Protein AF-A0A372E4G6-F1 (afdb_monomer)

Foldseek 3Di:
DDDDDDDDDDDDDDDDDDDDDDDDDDDDDDDDPPDDPPDPPPPPPPPVDPDDDFDQQQKAKLNHRQKHWPVVVCVRQNAAPDKAFQDADDVDPCNPPGWIWRHRDPWTWTDDHTMIGGDGDDQCVVSIWMGGNNDIDHNPDDVVNVCVRNVVVCVPPDDPVPDPPDDDDDD

Radius of gyration: 29.28 Å; Cα contacts (8 Å, |Δi|>4): 178; chains: 1; bounding box: 79×52×76 Å

Secondary structure (DSSP, 8-state):
------------------------------------------------PPP----GGGEEETTEESEEEHHHHHHHH-S-SEEETT---TT-TTTTT--EEEEETTEEEEEETTEEEEEE--GGGSS--EEETTEEESTT--HHHHHHHSHHHHTT---GGG---------

pLDDT: mean 74.48, std 23.01, range [33.34, 98.12]

Sequence (171 aa):
MKKTAGAPLLALALLAGACSQSEPAQTAAAANTATVPAMPTVAVAETSAAPETIDHRQIRINGLPFETTTAELVKALGQPDTIDKNAVECGGHFEDSKGDHYKYGTSLFEVNGKQAVMGVVNFSSGKLRVTIGEQVLDQNTTFEEIRQRYPQAASGVTDRRNQTMGKTSQV

Structure (mmCIF, N/CA/C/O backbone):
data_AF-A0A372E4G6-F1
#
_entry.id   AF-A0A372E4G6-F1
#
loop_
_atom_site.group_PDB
_atom_site.id
_atom_site.type_symbol
_atom_site.label_atom_id
_atom_site.label_alt_id
_atom_site.label_comp_id
_atom_site.label_asym_id
_atom_site.label_entity_id
_atom_site.label_seq_id
_atom_site.pdbx_PDB_ins_code
_atom_site.Cartn_x
_atom_site.Cartn_y
_atom_site.Cartn_z
_atom_site.occupancy
_atom_site.B_iso_or_equiv
_atom_site.auth_seq_id
_atom_site.auth_comp_id
_atom_site.auth_asym_id
_atom_site.auth_atom_id
_atom_site.pdbx_PDB_model_num
ATOM 1 N N . MET A 1 1 ? 8.432 -33.998 49.075 1.00 39.00 1 MET A N 1
ATOM 2 C CA . MET A 1 1 ? 9.243 -35.180 48.692 1.00 39.00 1 MET A CA 1
ATOM 3 C C . MET A 1 1 ? 9.813 -34.901 47.301 1.00 39.00 1 MET A C 1
ATOM 5 O O . MET A 1 1 ? 9.020 -34.603 46.429 1.00 39.00 1 MET A O 1
ATOM 9 N N . LYS A 1 2 ? 11.121 -34.589 47.201 1.00 39.22 2 LYS A N 1
ATOM 10 C CA . LYS A 1 2 ? 12.185 -35.371 46.504 1.00 39.22 2 LYS A CA 1
ATOM 11 C C . LYS A 1 2 ? 11.885 -35.574 44.995 1.00 39.22 2 LYS A C 1
ATOM 13 O O . LYS A 1 2 ? 10.860 -36.156 44.700 1.00 39.22 2 LYS A O 1
ATOM 18 N N . LYS A 1 3 ? 12.731 -35.226 44.011 1.00 41.22 3 LYS A N 1
ATOM 19 C CA . LYS A 1 3 ? 14.197 -35.028 43.980 1.00 41.22 3 LYS A CA 1
ATOM 20 C C . LYS A 1 3 ? 14.635 -34.561 42.557 1.00 41.22 3 LYS A C 1
ATOM 22 O O . LYS A 1 3 ? 14.062 -35.067 41.605 1.00 41.22 3 LYS A O 1
ATOM 27 N N . THR A 1 4 ? 15.621 -33.643 42.476 1.00 46.38 4 THR A N 1
ATOM 28 C CA . THR A 1 4 ? 16.884 -33.629 41.656 1.00 46.38 4 THR A CA 1
ATOM 29 C C . THR A 1 4 ? 16.921 -34.257 40.248 1.00 46.38 4 THR A C 1
ATOM 31 O O . THR A 1 4 ? 16.337 -35.308 40.059 1.00 46.38 4 THR A O 1
ATOM 34 N N . ALA A 1 5 ? 17.750 -33.876 39.268 1.00 48.91 5 ALA A N 1
ATOM 35 C CA . ALA A 1 5 ? 18.799 -32.872 39.017 1.00 48.91 5 ALA A CA 1
ATOM 36 C C . ALA A 1 5 ? 19.415 -33.227 37.633 1.00 48.91 5 ALA A C 1
ATOM 38 O O . ALA A 1 5 ? 19.208 -34.344 37.161 1.00 48.91 5 ALA A O 1
ATOM 39 N N . GLY A 1 6 ? 20.262 -32.359 37.061 1.00 33.41 6 GLY A N 1
ATOM 40 C CA . GLY A 1 6 ? 21.426 -32.828 36.287 1.00 33.41 6 GLY A CA 1
ATOM 41 C C . GLY A 1 6 ? 21.695 -32.151 34.940 1.00 33.41 6 GLY A C 1
ATOM 42 O O . GLY A 1 6 ? 21.172 -32.578 33.919 1.00 33.41 6 GLY A O 1
ATOM 43 N N . ALA A 1 7 ? 22.593 -31.160 34.944 1.00 47.75 7 ALA A N 1
ATOM 44 C CA . ALA A 1 7 ? 23.484 -30.854 33.815 1.00 47.75 7 ALA A CA 1
ATOM 45 C C . ALA A 1 7 ? 24.655 -31.867 33.789 1.00 47.75 7 ALA A C 1
ATOM 47 O O . ALA A 1 7 ? 24.885 -32.532 34.805 1.00 47.75 7 ALA A O 1
ATOM 48 N N . PRO A 1 8 ? 25.395 -32.007 32.671 1.00 53.81 8 PRO A N 1
ATOM 49 C CA . PRO A 1 8 ? 26.720 -31.351 32.567 1.00 53.81 8 PRO A CA 1
ATOM 50 C C . PRO A 1 8 ? 27.033 -30.862 31.122 1.00 53.81 8 PRO A C 1
ATOM 52 O O . PRO A 1 8 ? 26.471 -31.374 30.164 1.00 53.81 8 PRO A O 1
ATOM 55 N N . LEU A 1 9 ? 27.746 -29.756 30.856 1.00 48.94 9 LEU A N 1
ATOM 56 C CA . LEU A 1 9 ? 29.190 -29.475 30.996 1.00 48.94 9 LEU A CA 1
ATOM 57 C C . LEU A 1 9 ? 30.095 -30.491 30.270 1.00 48.94 9 LEU A C 1
ATOM 59 O O . LEU A 1 9 ? 30.348 -31.560 30.809 1.00 48.94 9 LEU A O 1
ATOM 63 N N . LEU A 1 10 ? 30.657 -30.127 29.107 1.00 40.81 10 LEU A N 1
ATOM 64 C CA . LEU A 1 10 ? 31.982 -30.604 28.695 1.00 40.81 10 LEU A CA 1
ATOM 65 C C . LEU A 1 10 ? 32.682 -29.600 27.767 1.00 40.81 10 LEU A C 1
ATOM 67 O O . LEU A 1 10 ? 32.066 -28.960 26.919 1.00 40.81 10 LEU A O 1
ATOM 71 N N . ALA A 1 11 ? 33.978 -29.457 28.009 1.00 40.91 11 ALA A N 1
ATOM 72 C CA . ALA A 1 11 ? 34.880 -28.436 27.508 1.00 40.91 11 ALA A CA 1
ATOM 73 C C . ALA A 1 11 ? 35.869 -28.996 26.465 1.00 40.91 11 ALA A C 1
ATOM 75 O O . ALA A 1 11 ? 35.983 -30.208 26.314 1.00 40.91 11 ALA A O 1
ATOM 76 N N . LEU A 1 12 ? 36.673 -28.076 25.908 1.00 37.09 12 LEU A N 1
ATOM 77 C CA . LEU A 1 12 ? 38.052 -28.255 25.414 1.00 37.09 12 LEU A CA 1
ATOM 78 C C . LEU A 1 12 ? 38.282 -29.029 24.097 1.00 37.09 12 LEU A C 1
ATOM 80 O O . LEU A 1 12 ? 38.079 -30.233 24.029 1.00 37.09 12 LEU A O 1
ATOM 84 N N . ALA A 1 13 ? 38.905 -28.370 23.109 1.00 47.38 13 ALA A N 1
ATOM 85 C CA . ALA A 1 13 ? 40.351 -28.504 22.856 1.00 47.38 13 ALA A CA 1
ATOM 86 C C . ALA A 1 13 ? 40.801 -27.710 21.609 1.00 47.38 13 ALA A C 1
ATOM 88 O O . ALA A 1 13 ? 40.225 -27.830 20.531 1.00 47.38 13 ALA A O 1
ATOM 89 N N . LEU A 1 14 ? 41.875 -26.929 21.777 1.00 46.62 14 LEU A N 1
ATOM 90 C CA . LEU A 1 14 ? 42.733 -26.425 20.704 1.00 46.62 14 LEU A CA 1
ATOM 91 C C . LEU A 1 14 ? 43.469 -27.592 20.031 1.00 46.62 14 LEU A C 1
ATOM 93 O O . LEU A 1 14 ? 44.009 -28.434 20.744 1.00 46.62 14 LEU A O 1
ATOM 97 N N . LEU A 1 15 ? 43.652 -27.535 18.709 1.00 44.47 15 LEU A N 1
ATOM 98 C CA . LEU A 1 15 ? 44.857 -28.060 18.058 1.00 44.47 15 LEU A CA 1
ATOM 99 C C . LEU A 1 15 ? 45.258 -27.163 16.882 1.00 44.47 15 LEU A C 1
ATOM 101 O O . LEU A 1 15 ? 44.623 -27.146 15.831 1.00 44.47 15 LEU A O 1
ATOM 105 N N . ALA A 1 16 ? 46.348 -26.426 17.092 1.00 43.91 16 ALA A N 1
ATOM 106 C CA . ALA A 1 16 ? 47.160 -25.858 16.032 1.00 43.91 16 ALA A CA 1
ATOM 107 C C . ALA A 1 16 ? 47.915 -27.004 15.342 1.00 43.91 16 ALA A C 1
ATOM 109 O O . ALA A 1 16 ? 48.692 -27.711 15.980 1.00 43.91 16 ALA A O 1
ATOM 110 N N . GLY A 1 17 ? 47.669 -27.187 14.047 1.00 39.41 17 GLY A N 1
ATOM 111 C CA . GLY A 1 17 ? 48.411 -28.100 13.185 1.00 39.41 17 GLY A CA 1
ATOM 112 C C . GLY A 1 17 ? 49.136 -27.303 12.113 1.00 39.41 17 GLY A C 1
ATOM 113 O O . GLY A 1 17 ? 48.552 -26.974 11.086 1.00 39.41 17 GLY A O 1
ATOM 114 N N . ALA A 1 18 ? 50.399 -26.974 12.374 1.00 37.38 18 ALA A N 1
ATOM 115 C CA . ALA A 1 18 ? 51.334 -26.526 11.356 1.00 37.38 18 ALA A CA 1
ATOM 116 C C . ALA A 1 18 ? 51.801 -27.747 10.551 1.00 37.38 18 ALA A C 1
ATOM 118 O O . ALA A 1 18 ? 52.390 -28.669 11.112 1.00 37.38 18 ALA A O 1
ATOM 119 N N . CYS A 1 19 ? 51.577 -27.731 9.239 1.00 36.72 19 CYS A N 1
ATOM 120 C CA . CYS A 1 19 ? 52.274 -28.603 8.304 1.00 36.72 19 CYS A CA 1
ATOM 121 C C . CYS A 1 19 ? 52.913 -27.738 7.221 1.00 36.72 19 CYS A C 1
ATOM 123 O O . CYS A 1 19 ? 52.242 -27.191 6.349 1.00 36.72 19 CYS A O 1
ATOM 125 N N . SER A 1 20 ? 54.232 -27.616 7.326 1.00 42.09 20 SER A N 1
ATOM 126 C CA . SER A 1 20 ? 55.125 -27.166 6.269 1.00 42.09 20 SER A CA 1
ATOM 127 C C . SER A 1 20 ? 55.121 -28.185 5.133 1.00 42.09 20 SER A C 1
ATOM 129 O O . SER A 1 20 ? 55.311 -29.372 5.397 1.00 42.09 20 SER A O 1
ATOM 131 N N . GLN A 1 21 ? 55.006 -27.742 3.880 1.00 42.09 21 GLN A N 1
ATOM 132 C CA . GLN A 1 21 ? 55.529 -28.522 2.759 1.00 42.09 21 GLN A CA 1
ATOM 133 C C . GLN A 1 21 ? 55.842 -27.648 1.534 1.00 42.09 21 GLN A C 1
ATOM 135 O O . GLN A 1 21 ? 54.960 -27.216 0.804 1.00 42.09 21 GLN A O 1
ATOM 140 N N . SER A 1 22 ? 57.149 -27.425 1.381 1.00 38.66 22 SER A N 1
ATOM 141 C CA . SER A 1 22 ? 57.934 -27.541 0.147 1.00 38.66 22 SER A CA 1
ATOM 142 C C . SER A 1 22 ? 57.591 -26.655 -1.055 1.00 38.66 22 SER A C 1
ATOM 144 O O . SER A 1 22 ? 56.727 -26.965 -1.871 1.00 38.66 22 SER A O 1
ATOM 146 N N . GLU A 1 23 ? 58.423 -25.625 -1.227 1.00 49.50 23 GLU A N 1
ATOM 147 C CA . GLU A 1 23 ? 58.748 -25.011 -2.519 1.00 49.50 23 GLU A CA 1
ATOM 148 C C . GLU A 1 23 ? 59.292 -26.046 -3.522 1.00 49.50 23 GLU A C 1
ATOM 150 O O . GLU A 1 23 ? 59.987 -26.995 -3.139 1.00 49.50 23 GLU A O 1
ATOM 155 N N . PRO A 1 24 ? 59.139 -25.764 -4.823 1.00 42.91 24 PRO A N 1
ATOM 156 C CA . PRO A 1 24 ? 60.242 -25.906 -5.750 1.00 42.91 24 PRO A CA 1
ATOM 157 C C . PRO A 1 24 ? 60.650 -24.552 -6.336 1.00 42.91 24 PRO A C 1
ATOM 159 O O . PRO A 1 24 ? 59.841 -23.659 -6.587 1.00 42.91 24 PRO A O 1
ATOM 162 N N . ALA A 1 25 ? 61.958 -24.443 -6.524 1.00 36.12 25 ALA A N 1
ATOM 163 C CA . ALA A 1 25 ? 62.694 -23.275 -6.966 1.00 36.12 25 ALA A CA 1
ATOM 164 C C . ALA A 1 25 ? 62.604 -23.001 -8.482 1.00 36.12 25 ALA A C 1
ATOM 166 O O . ALA A 1 25 ? 62.262 -23.885 -9.265 1.00 36.12 25 ALA A O 1
ATOM 167 N N . GLN A 1 26 ? 63.113 -21.808 -8.837 1.00 39.25 26 GLN A N 1
ATOM 168 C CA . GLN A 1 26 ? 63.548 -21.318 -10.161 1.00 39.25 26 GLN A CA 1
ATOM 169 C C . GLN A 1 26 ? 62.408 -20.783 -11.056 1.00 39.25 26 GLN A C 1
ATOM 171 O O . GLN A 1 26 ? 61.373 -21.409 -11.207 1.00 39.25 26 GLN A O 1
ATOM 176 N N . THR A 1 27 ? 62.475 -19.593 -11.662 1.00 35.75 27 THR A N 1
ATOM 177 C CA . THR A 1 27 ? 63.615 -18.876 -12.254 1.00 35.75 27 THR A CA 1
ATOM 178 C C . THR A 1 27 ? 63.300 -17.378 -12.314 1.00 35.75 27 THR A C 1
ATOM 180 O O . THR A 1 27 ? 62.219 -16.993 -12.754 1.00 35.75 27 THR A O 1
ATOM 183 N N . ALA A 1 28 ? 64.254 -16.521 -11.942 1.00 43.69 28 ALA A N 1
ATOM 184 C CA . ALA A 1 28 ? 64.224 -15.112 -12.322 1.00 43.69 28 ALA A CA 1
ATOM 185 C C . ALA A 1 28 ? 64.590 -14.996 -13.810 1.00 43.69 28 ALA A C 1
ATOM 187 O O . ALA A 1 28 ? 65.712 -15.317 -14.200 1.00 43.69 28 ALA A O 1
ATOM 188 N N . ALA A 1 29 ? 63.645 -14.545 -14.632 1.00 37.09 29 ALA A N 1
ATOM 189 C CA . ALA A 1 29 ? 63.892 -14.127 -16.005 1.00 37.09 29 ALA A CA 1
ATOM 190 C C . ALA A 1 29 ? 63.281 -12.738 -16.225 1.00 37.09 29 ALA A C 1
ATOM 192 O O . ALA A 1 29 ? 62.231 -12.402 -15.683 1.00 37.09 29 ALA A O 1
ATOM 193 N N . ALA A 1 30 ? 64.031 -11.931 -16.965 1.00 38.59 30 ALA A N 1
ATOM 194 C CA . ALA A 1 30 ? 63.934 -10.489 -17.085 1.00 38.59 30 ALA A CA 1
ATOM 195 C C . ALA A 1 30 ? 62.595 -9.956 -17.627 1.00 38.59 30 ALA A C 1
ATOM 197 O O . ALA A 1 30 ? 61.838 -10.642 -18.310 1.00 38.59 30 ALA A O 1
ATOM 198 N N . ALA A 1 31 ? 62.367 -8.680 -17.318 1.00 44.66 31 ALA A N 1
ATOM 199 C CA . ALA A 1 31 ? 61.239 -7.858 -17.718 1.00 44.66 31 ALA A CA 1
ATOM 200 C C . ALA A 1 31 ? 60.929 -7.910 -19.223 1.00 44.66 31 ALA A C 1
ATOM 202 O O . ALA A 1 31 ? 61.801 -7.662 -20.050 1.00 44.66 31 ALA A O 1
ATOM 203 N N . ASN A 1 32 ? 59.647 -8.095 -19.544 1.00 41.75 32 ASN A N 1
ATOM 204 C CA . ASN A 1 32 ? 59.053 -7.650 -20.798 1.00 41.75 32 ASN A CA 1
ATOM 205 C C . ASN A 1 32 ? 57.838 -6.784 -20.460 1.00 41.75 32 ASN A C 1
ATOM 207 O O . ASN A 1 32 ? 56.778 -7.279 -20.077 1.00 41.75 32 ASN A O 1
ATOM 211 N N . THR A 1 33 ? 58.009 -5.471 -20.587 1.00 46.78 33 THR A N 1
ATOM 212 C CA . THR A 1 33 ? 56.929 -4.488 -20.544 1.00 46.78 33 THR A CA 1
ATOM 213 C C . THR A 1 33 ? 56.083 -4.667 -21.804 1.00 46.78 33 THR A C 1
ATOM 215 O O . THR A 1 33 ? 56.368 -4.084 -22.846 1.00 46.78 33 THR A O 1
ATOM 218 N N . ALA A 1 34 ? 55.066 -5.524 -21.738 1.00 40.62 34 ALA A N 1
ATOM 219 C CA . ALA A 1 34 ? 54.068 -5.621 -22.791 1.00 40.62 34 ALA A CA 1
ATOM 220 C C . ALA A 1 34 ? 53.119 -4.421 -22.672 1.00 40.62 34 ALA A C 1
ATOM 222 O O . ALA A 1 34 ? 52.332 -4.322 -21.731 1.00 40.62 34 ALA A O 1
ATOM 223 N N . THR A 1 35 ? 53.214 -3.487 -23.618 1.00 49.47 35 THR A N 1
ATOM 224 C CA . THR A 1 35 ? 52.221 -2.430 -23.815 1.00 49.47 35 THR A CA 1
ATOM 225 C C . THR A 1 35 ? 50.879 -3.087 -24.122 1.00 49.47 35 THR A C 1
ATOM 227 O O . THR A 1 35 ? 50.681 -3.637 -25.205 1.00 49.47 35 THR A O 1
ATOM 230 N N . VAL A 1 36 ? 49.965 -3.063 -23.152 1.00 46.97 36 VAL A N 1
ATOM 231 C CA . VAL A 1 36 ? 48.577 -3.485 -23.352 1.00 46.97 36 VAL A CA 1
ATOM 232 C C . VAL A 1 36 ? 47.966 -2.544 -24.398 1.00 46.97 36 VAL A C 1
ATOM 234 O O . VAL A 1 36 ? 48.003 -1.328 -24.190 1.00 46.97 36 VAL A O 1
ATOM 237 N N . PRO A 1 37 ? 47.440 -3.045 -25.530 1.00 45.53 37 PRO A N 1
ATOM 238 C CA . PRO A 1 37 ? 46.742 -2.193 -26.479 1.00 45.53 37 PRO A CA 1
ATOM 239 C C . PRO A 1 37 ? 45.542 -1.567 -25.770 1.00 45.53 37 PRO A C 1
ATOM 241 O O . PRO A 1 37 ? 44.727 -2.272 -25.172 1.00 45.53 37 PRO A O 1
ATOM 244 N N . ALA A 1 38 ? 45.461 -0.236 -25.813 1.00 47.72 38 ALA A N 1
ATOM 245 C CA . ALA A 1 38 ? 44.314 0.501 -25.314 1.00 47.72 38 ALA A CA 1
ATOM 246 C C . ALA A 1 38 ? 43.065 -0.028 -26.025 1.00 47.72 38 ALA A C 1
ATOM 248 O O . ALA A 1 38 ? 42.895 0.162 -27.232 1.00 47.72 38 ALA A O 1
ATOM 249 N N . MET A 1 39 ? 42.217 -0.742 -25.285 1.00 42.62 39 MET A N 1
ATOM 250 C CA . MET A 1 39 ? 40.902 -1.102 -25.786 1.00 42.62 39 MET A CA 1
ATOM 251 C C . MET A 1 39 ? 40.151 0.200 -26.071 1.00 42.62 39 MET A C 1
ATOM 253 O O . MET A 1 39 ? 40.185 1.100 -25.227 1.00 42.62 39 MET A O 1
ATOM 257 N N . PRO A 1 40 ? 39.495 0.337 -27.234 1.00 43.53 40 PRO A N 1
ATOM 258 C CA . PRO A 1 40 ? 38.647 1.486 -27.477 1.00 43.53 40 PRO A CA 1
ATOM 259 C C . PRO A 1 40 ? 37.578 1.494 -26.389 1.00 43.53 40 PRO A C 1
ATOM 261 O O . PRO A 1 40 ? 36.795 0.550 -26.267 1.00 43.53 40 PRO A O 1
ATOM 264 N N . THR A 1 41 ? 37.581 2.544 -25.571 1.00 47.28 41 THR A N 1
ATOM 265 C CA . THR A 1 41 ? 36.490 2.841 -24.656 1.00 47.28 41 THR A CA 1
ATOM 266 C C . THR A 1 41 ? 35.254 2.984 -25.526 1.00 47.28 41 THR A C 1
ATOM 268 O O . THR A 1 41 ? 35.095 3.978 -26.235 1.00 47.28 41 THR A O 1
ATOM 271 N N . VAL A 1 42 ? 34.408 1.954 -25.546 1.00 43.72 42 VAL A N 1
ATOM 272 C CA . VAL A 1 42 ? 33.070 2.080 -26.106 1.00 43.72 42 VAL A CA 1
ATOM 273 C C . VAL A 1 42 ? 32.404 3.109 -25.214 1.00 43.72 42 VAL A C 1
ATOM 275 O O . VAL A 1 42 ? 32.094 2.824 -24.058 1.00 43.72 42 VAL A O 1
ATOM 278 N N . ALA A 1 43 ? 32.288 4.338 -25.715 1.00 48.22 43 ALA A N 1
ATOM 279 C CA . ALA A 1 43 ? 31.436 5.330 -25.103 1.00 48.22 43 ALA A CA 1
ATOM 280 C C . ALA A 1 43 ? 30.056 4.680 -25.039 1.00 48.22 43 ALA A C 1
ATOM 282 O O . ALA A 1 43 ? 29.422 4.452 -26.071 1.00 48.22 43 ALA A O 1
ATOM 283 N N . VAL A 1 44 ? 29.644 4.294 -23.831 1.00 47.19 44 VAL A N 1
ATOM 284 C CA . VAL A 1 44 ? 28.250 3.986 -23.556 1.00 47.19 44 VAL A CA 1
ATOM 285 C C . VAL A 1 44 ? 27.548 5.283 -23.893 1.00 47.19 44 VAL A C 1
ATOM 287 O O . VAL A 1 44 ? 27.679 6.269 -23.171 1.00 47.19 44 VAL A O 1
ATOM 290 N N . ALA A 1 45 ? 26.923 5.324 -25.066 1.00 43.62 45 ALA 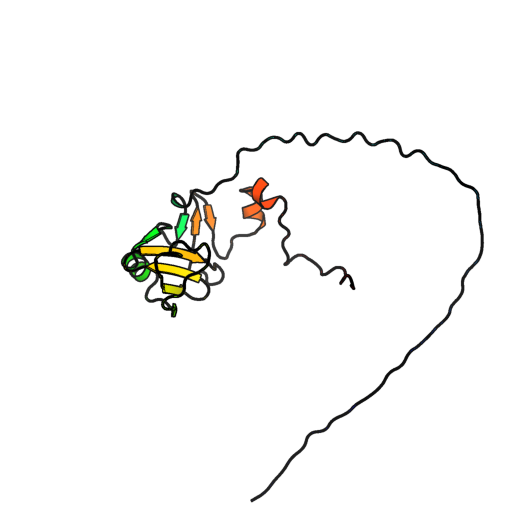A N 1
ATOM 291 C CA . ALA A 1 45 ? 26.017 6.395 -25.391 1.00 43.62 45 ALA A CA 1
ATOM 292 C C . ALA A 1 45 ? 24.978 6.364 -24.276 1.00 43.62 45 ALA A C 1
ATOM 294 O O . ALA A 1 45 ? 24.176 5.429 -24.207 1.00 43.62 45 ALA A O 1
ATOM 295 N N . GLU A 1 46 ? 25.054 7.339 -23.371 1.00 49.22 46 GLU A N 1
ATOM 296 C CA . GLU A 1 46 ? 23.982 7.660 -22.447 1.00 49.22 46 GLU A CA 1
ATOM 297 C C . GLU A 1 46 ? 22.802 8.062 -23.326 1.00 49.22 46 GLU A C 1
ATOM 299 O O . GLU A 1 46 ? 22.575 9.225 -23.656 1.00 49.22 46 GLU A O 1
ATOM 304 N N . THR A 1 47 ? 22.074 7.053 -23.794 1.00 47.91 47 THR A N 1
ATOM 305 C CA . THR A 1 47 ? 20.711 7.242 -24.238 1.00 47.91 47 THR A CA 1
ATOM 306 C C . THR A 1 47 ? 20.013 7.681 -22.972 1.00 47.91 47 THR A C 1
ATOM 308 O O . THR A 1 47 ? 19.749 6.857 -22.100 1.00 47.91 47 THR A O 1
ATOM 311 N N . SER A 1 48 ? 19.844 8.994 -22.832 1.00 50.19 48 SER A N 1
ATOM 312 C CA . SER A 1 48 ? 19.057 9.607 -21.773 1.00 50.19 48 SER A CA 1
ATOM 313 C C . SER A 1 48 ? 17.632 9.091 -21.940 1.00 50.19 48 SER A C 1
ATOM 315 O O . SER A 1 48 ? 16.817 9.652 -22.673 1.00 50.19 48 SER A O 1
ATOM 317 N N . ALA A 1 49 ? 17.379 7.910 -21.380 1.00 66.19 49 ALA A N 1
ATOM 318 C CA . ALA A 1 49 ? 16.057 7.341 -21.284 1.00 66.19 49 ALA A CA 1
ATOM 319 C C . ALA A 1 49 ? 15.244 8.297 -20.412 1.00 66.19 49 ALA A C 1
ATOM 321 O O . ALA A 1 49 ? 15.734 8.783 -19.390 1.00 66.19 49 ALA A O 1
ATO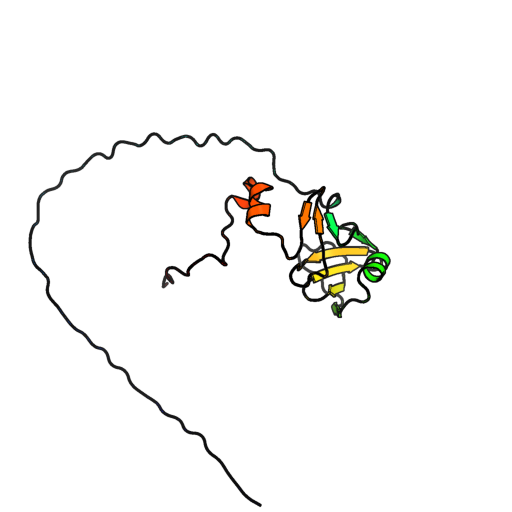M 322 N N . ALA A 1 50 ? 14.018 8.605 -20.840 1.00 71.50 50 ALA A N 1
ATOM 323 C CA . ALA A 1 50 ? 13.111 9.407 -20.034 1.00 71.50 50 ALA A CA 1
ATOM 324 C C . ALA A 1 50 ? 13.030 8.816 -18.613 1.00 71.50 50 ALA A C 1
ATOM 326 O O . ALA A 1 50 ? 13.042 7.589 -18.474 1.00 71.50 50 ALA A O 1
ATOM 327 N N . PRO A 1 51 ? 12.969 9.656 -17.564 1.00 79.06 51 PRO A N 1
ATOM 328 C CA . PRO A 1 51 ? 12.974 9.167 -16.196 1.00 79.06 51 PRO A CA 1
ATOM 329 C C . PRO A 1 51 ? 11.793 8.218 -15.968 1.00 79.06 51 PRO A C 1
ATOM 331 O O . PRO A 1 51 ? 10.632 8.578 -16.177 1.00 79.06 51 PRO A O 1
ATOM 334 N N . GLU A 1 52 ? 12.101 6.997 -15.534 1.00 88.44 52 GLU A N 1
ATOM 335 C CA . GLU A 1 52 ? 11.105 6.019 -15.107 1.00 88.44 52 GLU A CA 1
ATOM 336 C C . GLU A 1 52 ? 10.479 6.507 -13.801 1.00 88.44 52 GLU A C 1
ATOM 338 O O . GLU A 1 52 ? 11.105 6.493 -12.742 1.00 88.44 52 GLU A O 1
ATOM 343 N N . THR A 1 53 ? 9.244 6.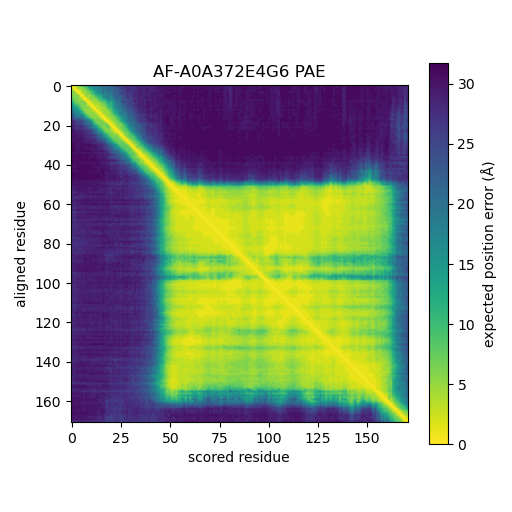994 -13.890 1.00 87.69 53 THR A N 1
ATOM 344 C CA . THR A 1 53 ? 8.518 7.579 -12.762 1.00 87.69 53 THR A CA 1
AT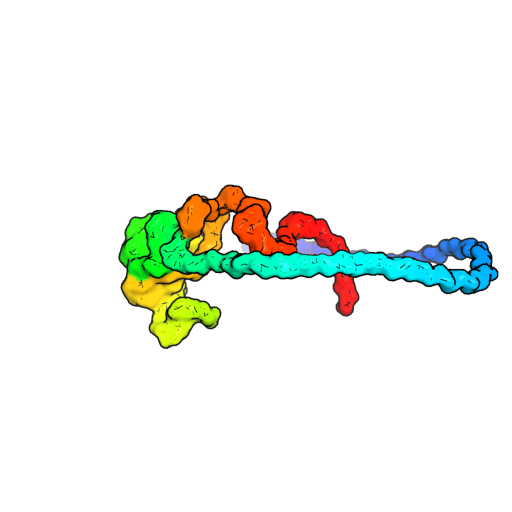OM 345 C C . THR A 1 53 ? 7.178 6.889 -12.578 1.00 87.69 53 THR A C 1
ATOM 347 O O . THR A 1 53 ? 6.514 6.511 -13.543 1.00 87.69 53 THR A O 1
ATOM 350 N N . ILE A 1 54 ? 6.785 6.725 -11.318 1.00 88.81 54 ILE A N 1
ATOM 351 C CA . ILE A 1 54 ? 5.452 6.270 -10.934 1.00 88.81 54 ILE A CA 1
ATOM 352 C C . ILE A 1 54 ? 4.754 7.455 -10.277 1.00 88.81 54 ILE A C 1
ATOM 354 O O . ILE A 1 54 ? 5.218 7.963 -9.256 1.00 88.81 54 ILE A O 1
ATOM 358 N N . ASP A 1 55 ? 3.635 7.892 -10.851 1.00 91.19 55 ASP A N 1
ATOM 359 C CA . ASP A 1 55 ? 2.746 8.840 -10.182 1.00 91.19 55 ASP A CA 1
ATOM 360 C C . ASP A 1 55 ? 1.916 8.071 -9.144 1.00 91.19 55 ASP A C 1
ATOM 362 O O . ASP A 1 55 ? 1.218 7.111 -9.482 1.00 91.19 55 ASP A O 1
ATOM 366 N N . HIS A 1 56 ? 1.957 8.488 -7.876 1.00 89.56 5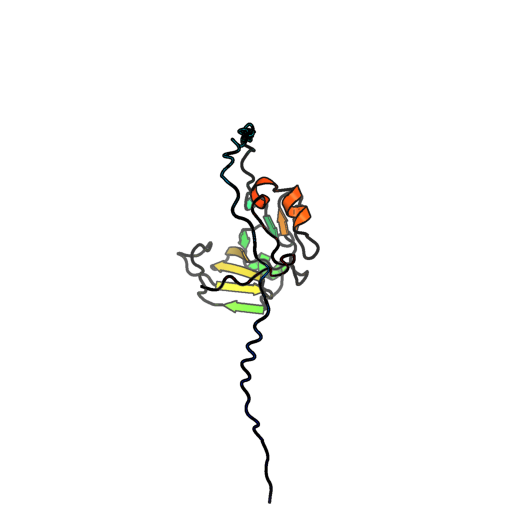6 HIS A N 1
ATOM 367 C CA . HIS A 1 56 ? 1.190 7.848 -6.802 1.00 89.56 56 HIS A CA 1
ATOM 368 C C . HIS A 1 56 ? -0.319 7.812 -7.100 1.00 89.56 56 HIS A C 1
ATOM 370 O O . HIS A 1 56 ? -1.024 6.908 -6.654 1.00 89.56 56 HIS A O 1
ATOM 376 N N . ARG A 1 57 ? -0.833 8.732 -7.928 1.00 93.38 57 ARG A N 1
ATOM 377 C CA . ARG A 1 57 ? -2.237 8.746 -8.372 1.00 93.38 57 ARG A CA 1
ATOM 378 C C . ARG A 1 57 ? -2.605 7.552 -9.244 1.00 93.38 57 ARG A C 1
ATOM 380 O O . ARG A 1 57 ? -3.796 7.263 -9.386 1.00 93.38 57 ARG A O 1
ATOM 387 N N . GLN A 1 58 ? -1.623 6.852 -9.806 1.00 94.38 58 GLN A N 1
ATOM 388 C CA . GLN A 1 58 ? -1.803 5.611 -10.560 1.00 94.38 58 GLN A CA 1
ATOM 389 C C . GLN A 1 58 ? -1.838 4.374 -9.657 1.00 94.38 58 GLN A C 1
ATOM 391 O O . GLN A 1 58 ? -2.244 3.308 -10.118 1.00 94.38 58 GLN A O 1
ATOM 396 N N . ILE A 1 59 ? -1.432 4.504 -8.390 1.00 95.12 59 ILE A N 1
ATOM 397 C CA . ILE A 1 59 ? -1.359 3.392 -7.448 1.00 95.12 59 ILE A CA 1
ATOM 398 C C . ILE A 1 59 ? -2.753 3.109 -6.883 1.00 95.12 59 ILE A C 1
ATOM 400 O O . ILE A 1 59 ? -3.467 4.009 -6.420 1.00 95.12 59 ILE A O 1
ATOM 404 N N . ARG A 1 60 ? -3.156 1.840 -6.923 1.00 95.62 60 ARG A N 1
ATOM 405 C CA . ARG A 1 60 ? -4.377 1.333 -6.293 1.00 95.62 60 ARG A CA 1
ATOM 406 C C . ARG A 1 60 ? -4.072 0.121 -5.421 1.00 95.62 60 ARG A C 1
ATOM 408 O O . ARG A 1 60 ? -3.350 -0.758 -5.869 1.00 95.62 60 ARG A O 1
ATOM 415 N N . ILE A 1 61 ? -4.659 0.016 -4.232 1.00 93.69 61 ILE A N 1
ATOM 416 C CA . ILE A 1 61 ? -4.513 -1.131 -3.324 1.00 93.69 61 ILE A CA 1
ATOM 417 C C . ILE A 1 61 ? -5.872 -1.782 -3.159 1.00 93.69 61 ILE A C 1
ATOM 419 O O . ILE A 1 61 ? -6.795 -1.169 -2.629 1.00 93.69 61 ILE A O 1
ATOM 423 N N . ASN A 1 62 ? -6.029 -3.006 -3.656 1.00 92.62 62 ASN 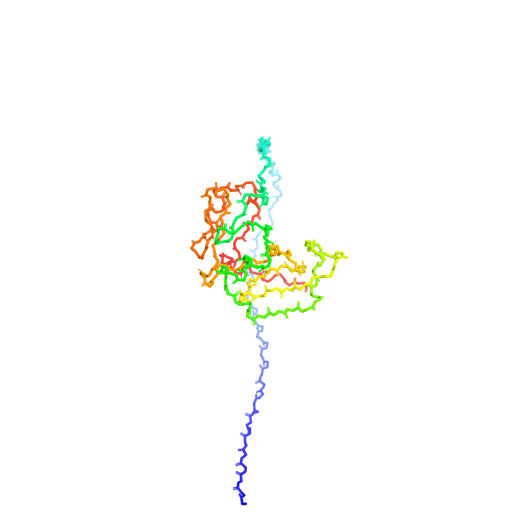A N 1
ATOM 424 C CA . ASN A 1 62 ? -7.328 -3.682 -3.708 1.00 92.62 62 ASN A CA 1
ATOM 425 C C . ASN A 1 62 ? -8.431 -2.798 -4.341 1.00 92.62 62 ASN A C 1
ATOM 427 O O . ASN A 1 62 ? -9.598 -2.880 -3.975 1.00 92.62 62 ASN A O 1
ATOM 431 N N . GLY A 1 63 ? -8.052 -1.940 -5.298 1.00 94.00 63 GLY A N 1
ATOM 432 C CA . GLY A 1 63 ? -8.944 -0.985 -5.967 1.00 94.00 63 GLY A CA 1
ATOM 433 C C . GLY A 1 63 ? -9.080 0.385 -5.289 1.00 94.00 63 GLY A C 1
ATOM 434 O O . GLY A 1 63 ? -9.599 1.301 -5.923 1.00 94.00 63 GLY A O 1
ATOM 435 N N . LEU A 1 64 ? -8.583 0.567 -4.062 1.00 95.44 64 LEU A N 1
ATOM 436 C CA . LEU A 1 64 ? -8.573 1.863 -3.375 1.00 95.44 64 LEU A CA 1
ATOM 437 C C . LEU A 1 64 ? -7.440 2.763 -3.885 1.00 95.44 64 LEU A C 1
ATOM 439 O O . LEU A 1 64 ? -6.363 2.241 -4.158 1.00 95.44 64 LEU A O 1
ATOM 443 N N . PRO A 1 65 ? -7.630 4.087 -4.000 1.00 96.50 65 PRO A N 1
ATOM 444 C CA . PRO A 1 65 ? -6.541 5.031 -4.271 1.00 96.50 65 PRO A CA 1
ATOM 445 C C . PRO A 1 65 ? -5.442 4.995 -3.196 1.00 96.50 65 PRO A C 1
ATOM 447 O O . PRO A 1 65 ? -5.699 4.628 -2.053 1.00 96.50 65 PRO A O 1
ATOM 450 N N . PHE A 1 66 ? -4.218 5.382 -3.585 1.00 95.75 66 PHE A N 1
ATOM 451 C CA . PHE A 1 66 ? -3.060 5.516 -2.686 1.00 95.75 66 PHE A CA 1
ATOM 452 C C . PHE A 1 66 ? -3.380 6.339 -1.432 1.00 95.75 66 PHE A C 1
ATOM 454 O O . PHE A 1 66 ? -3.046 5.935 -0.319 1.00 95.75 66 PHE A O 1
ATOM 461 N N . GLU A 1 67 ? -4.079 7.455 -1.636 1.00 96.38 67 GLU A N 1
ATOM 462 C CA . GLU A 1 67 ? -4.710 8.254 -0.592 1.00 96.38 67 GLU A CA 1
ATOM 463 C C . GLU A 1 67 ? -6.208 7.957 -0.608 1.00 96.38 67 GLU A C 1
ATOM 465 O O . GLU A 1 67 ? -6.882 8.178 -1.615 1.00 96.38 67 GLU A O 1
ATOM 470 N N . THR A 1 68 ? -6.734 7.452 0.499 1.00 97.38 68 THR A N 1
ATOM 471 C CA . THR A 1 68 ? -8.136 7.054 0.647 1.00 97.38 68 THR A CA 1
ATOM 472 C C . THR A 1 68 ? -8.692 7.574 1.968 1.00 97.38 68 THR A C 1
ATOM 474 O O . THR A 1 68 ? -7.975 8.140 2.797 1.00 97.38 68 THR A O 1
ATOM 477 N N . THR A 1 69 ? -9.987 7.379 2.209 1.00 98.12 69 THR A N 1
ATOM 478 C CA . THR A 1 69 ? -10.535 7.606 3.548 1.00 98.12 69 THR A CA 1
ATOM 479 C C . THR A 1 69 ? -10.299 6.410 4.471 1.00 98.12 69 THR A C 1
ATOM 481 O O . THR A 1 69 ? -10.339 5.254 4.039 1.00 98.12 69 THR A O 1
ATOM 484 N N . THR A 1 70 ? -10.140 6.666 5.773 1.00 97.75 70 THR A N 1
ATOM 485 C CA . THR A 1 70 ? -10.060 5.618 6.811 1.00 97.75 70 THR A CA 1
ATOM 486 C C . THR A 1 70 ? -11.281 4.695 6.767 1.00 97.75 70 THR A C 1
ATOM 488 O O . THR A 1 70 ? -11.171 3.488 6.969 1.00 97.75 70 THR A O 1
ATOM 491 N N . ALA A 1 71 ? -12.457 5.251 6.462 1.00 98.00 71 ALA A N 1
ATOM 492 C CA . ALA A 1 71 ? -13.697 4.490 6.359 1.00 98.00 71 ALA A CA 1
ATOM 493 C C . ALA A 1 71 ? -13.687 3.517 5.169 1.00 98.00 71 ALA A C 1
ATOM 495 O O . ALA A 1 71 ? -14.085 2.364 5.323 1.00 98.00 71 ALA A O 1
ATOM 496 N N . GLU A 1 72 ? -13.220 3.951 3.995 1.00 97.88 72 GLU A N 1
ATOM 497 C CA . GLU A 1 72 ? -13.093 3.084 2.816 1.00 97.88 72 GLU A CA 1
ATOM 498 C C . GLU A 1 72 ? -12.030 2.007 3.009 1.00 97.88 72 GLU A C 1
ATOM 500 O O . GLU A 1 72 ? -12.267 0.857 2.639 1.00 97.88 72 GLU A O 1
ATOM 505 N N . LEU A 1 73 ? -10.910 2.348 3.655 1.00 96.50 73 LEU A N 1
ATOM 506 C CA . LEU A 1 73 ? -9.872 1.386 4.019 1.00 96.50 73 LEU A CA 1
ATOM 507 C C . LEU A 1 73 ? -10.444 0.257 4.886 1.00 96.50 73 LEU A C 1
ATOM 509 O O . LEU A 1 73 ? -10.335 -0.916 4.529 1.00 96.50 73 LEU A O 1
ATOM 513 N N . VAL A 1 74 ? -11.113 0.610 5.989 1.00 96.38 74 VAL A N 1
ATOM 514 C CA . VAL A 1 74 ? -11.709 -0.366 6.918 1.00 96.38 74 VAL A CA 1
ATOM 515 C C . VAL A 1 74 ? -12.845 -1.147 6.257 1.00 96.38 74 VAL A C 1
ATOM 517 O O . VAL A 1 74 ? -13.013 -2.339 6.505 1.00 96.38 74 VAL A O 1
ATOM 520 N N . LYS A 1 75 ? -13.621 -0.513 5.372 1.00 95.94 75 LYS A N 1
ATOM 521 C CA . LYS A 1 75 ? -14.658 -1.203 4.595 1.00 95.94 75 LYS A CA 1
ATOM 522 C C . LYS A 1 75 ? -14.063 -2.258 3.658 1.00 95.94 75 LYS A C 1
ATOM 524 O O . LYS A 1 75 ? -14.666 -3.315 3.496 1.00 95.94 75 LYS A O 1
ATOM 529 N N . ALA A 1 76 ? -12.926 -1.971 3.027 1.00 92.69 76 ALA A N 1
ATOM 530 C CA . ALA A 1 76 ? -12.306 -2.867 2.056 1.00 92.69 76 ALA A CA 1
ATOM 531 C C . ALA A 1 76 ? -11.502 -4.000 2.708 1.00 92.69 76 ALA A C 1
ATOM 533 O O . ALA A 1 76 ? -11.523 -5.122 2.206 1.00 92.69 76 ALA A O 1
ATOM 534 N N . LEU A 1 77 ? -10.781 -3.713 3.797 1.00 91.50 77 LEU A N 1
ATOM 535 C CA . LEU A 1 77 ? -9.832 -4.651 4.411 1.00 91.50 77 LEU A CA 1
ATOM 536 C C . LEU A 1 77 ? -10.305 -5.232 5.750 1.00 91.50 77 LEU A C 1
ATOM 538 O O . LEU A 1 77 ? -9.682 -6.159 6.265 1.00 91.50 77 LEU A O 1
ATOM 542 N N . GLY A 1 78 ? -11.408 -4.726 6.304 1.00 93.69 78 GLY A N 1
ATOM 543 C CA . GLY A 1 78 ? -11.848 -5.040 7.659 1.00 93.69 78 GLY A CA 1
ATOM 544 C C . GLY A 1 78 ? -11.127 -4.197 8.712 1.00 93.69 78 GLY A C 1
ATOM 545 O O . GLY A 1 78 ? -10.523 -3.169 8.413 1.00 93.69 78 GLY A O 1
ATOM 546 N N . GLN A 1 79 ? -11.221 -4.618 9.973 1.00 96.25 79 GLN A N 1
ATOM 547 C CA . GLN A 1 79 ? -10.480 -3.968 11.055 1.00 96.25 79 GLN A CA 1
ATOM 548 C C . GLN A 1 79 ? -8.978 -4.268 10.931 1.00 96.25 79 GLN A C 1
ATOM 550 O O . GLN A 1 79 ? -8.627 -5.390 10.556 1.00 96.25 79 GLN A O 1
ATOM 555 N N . PRO A 1 80 ? -8.097 -3.303 11.252 1.00 95.94 80 PRO A N 1
ATOM 556 C CA . PRO A 1 80 ? -6.665 -3.562 11.319 1.00 95.94 80 PRO A CA 1
ATOM 557 C C . PRO A 1 80 ? -6.350 -4.567 12.433 1.00 95.94 80 PRO A C 1
ATOM 559 O O . PRO A 1 80 ? -7.020 -4.595 13.466 1.00 95.94 80 PRO A O 1
ATOM 562 N N . ASP A 1 81 ? -5.295 -5.355 12.234 1.00 96.31 81 ASP A N 1
ATOM 563 C CA . ASP A 1 81 ? -4.807 -6.313 13.230 1.00 96.31 81 ASP A CA 1
ATOM 564 C C . ASP A 1 81 ? -4.233 -5.574 14.455 1.00 96.31 81 ASP A C 1
ATOM 566 O O . ASP A 1 81 ? -4.437 -5.990 15.595 1.00 96.31 81 ASP A O 1
ATOM 570 N N . THR A 1 82 ? -3.560 -4.441 14.212 1.00 97.44 82 THR A N 1
ATOM 571 C CA . THR A 1 82 ? -2.990 -3.562 15.244 1.00 97.44 82 THR A CA 1
ATOM 572 C C . THR A 1 82 ? -3.127 -2.096 14.834 1.00 97.44 82 THR A C 1
ATO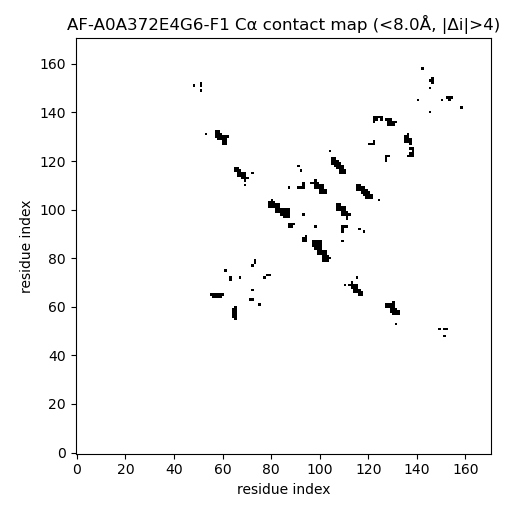M 574 O O . THR A 1 82 ? -2.982 -1.759 13.657 1.00 97.44 82 THR A O 1
ATOM 577 N N . ILE A 1 83 ? -3.356 -1.213 15.811 1.00 97.25 83 ILE A N 1
ATOM 578 C CA . ILE A 1 83 ? -3.268 0.241 15.634 1.00 97.25 83 ILE A CA 1
ATOM 579 C C . ILE A 1 83 ? -2.178 0.778 16.559 1.00 97.25 83 ILE A C 1
ATOM 581 O O . ILE A 1 83 ? -2.360 0.789 17.778 1.00 97.25 83 ILE A O 1
ATOM 585 N N . ASP A 1 84 ? -1.084 1.272 15.984 1.00 95.62 84 ASP A N 1
ATOM 586 C CA . ASP A 1 84 ? -0.050 1.966 16.750 1.00 95.62 84 ASP A CA 1
ATOM 587 C C . ASP A 1 84 ? -0.384 3.458 16.793 1.00 95.62 84 ASP A C 1
ATOM 589 O O . ASP A 1 84 ? -0.398 4.140 15.767 1.00 95.62 84 ASP A O 1
ATOM 593 N N . LYS A 1 85 ? -0.700 3.961 17.987 1.00 94.44 85 LYS A N 1
ATOM 594 C CA . LYS A 1 85 ? -1.133 5.347 18.185 1.00 94.44 85 LYS A CA 1
ATOM 595 C C . LYS A 1 85 ? 0.040 6.313 18.205 1.00 94.44 85 LYS A C 1
ATOM 597 O O . LYS A 1 85 ? 1.033 6.041 18.874 1.00 94.44 85 LYS A O 1
ATOM 602 N N . ASN A 1 86 ? -0.120 7.475 17.568 1.00 90.19 86 ASN A N 1
ATOM 603 C CA . ASN A 1 86 ? 0.937 8.493 17.451 1.00 90.19 86 ASN A CA 1
ATOM 604 C C . ASN A 1 86 ? 2.243 7.935 16.851 1.00 90.19 86 ASN A C 1
ATOM 606 O O . ASN A 1 86 ? 3.335 8.406 17.179 1.00 90.19 86 ASN A O 1
ATOM 610 N N . ALA A 1 87 ? 2.132 6.894 16.028 1.00 86.31 87 ALA A N 1
ATOM 611 C CA . ALA A 1 87 ? 3.253 6.293 15.339 1.00 86.31 87 ALA A CA 1
ATOM 612 C C . ALA A 1 87 ? 3.440 7.059 14.035 1.00 86.31 87 ALA A C 1
ATOM 614 O O . ALA A 1 87 ? 2.703 6.857 13.081 1.00 86.31 87 ALA A O 1
ATOM 615 N N . VAL A 1 88 ? 4.385 7.990 14.051 1.00 80.44 88 VAL A N 1
ATOM 616 C CA . VAL A 1 88 ? 4.775 8.792 12.896 1.00 80.44 88 VAL A CA 1
ATOM 617 C C . VAL A 1 88 ? 6.162 8.347 12.459 1.00 80.44 88 VAL A C 1
ATOM 619 O O . VAL A 1 88 ? 7.055 8.207 13.297 1.00 80.44 88 VAL A O 1
ATOM 622 N N . GLU A 1 89 ? 6.338 8.119 11.162 1.00 81.25 89 GLU A N 1
ATOM 623 C CA . GLU A 1 89 ? 7.634 7.818 10.557 1.00 81.25 89 GLU A CA 1
ATOM 624 C C . GLU A 1 89 ? 8.258 9.090 9.964 1.00 81.25 89 GLU A C 1
ATOM 626 O O . GLU A 1 89 ? 7.554 9.928 9.398 1.00 81.25 89 GLU A O 1
ATOM 631 N N . CYS A 1 90 ? 9.580 9.241 10.088 1.00 81.81 90 CYS A N 1
ATOM 632 C CA . CYS A 1 90 ? 10.307 10.310 9.402 1.00 81.81 90 CYS A CA 1
ATOM 633 C C . CYS A 1 90 ? 10.166 10.138 7.883 1.00 81.81 90 CYS A C 1
ATOM 635 O O . CYS A 1 90 ? 10.456 9.062 7.360 1.00 81.81 90 CYS A O 1
ATOM 637 N N . GLY A 1 91 ? 9.764 11.190 7.173 1.00 83.94 91 GLY A N 1
ATOM 638 C CA . GLY A 1 91 ? 9.446 11.137 5.747 1.00 83.94 91 GLY A CA 1
ATOM 639 C C . GLY A 1 91 ? 8.085 10.513 5.421 1.00 83.94 91 GLY A C 1
ATOM 640 O O . GLY A 1 91 ? 7.785 10.323 4.241 1.00 83.94 91 GLY A O 1
ATOM 641 N N . GLY A 1 92 ? 7.274 10.190 6.433 1.00 87.38 92 GLY A N 1
ATOM 642 C CA . GLY A 1 92 ? 5.899 9.727 6.258 1.00 87.38 92 GLY A CA 1
ATOM 643 C C . GLY A 1 92 ? 4.964 10.843 5.790 1.00 87.38 92 GLY A C 1
ATOM 644 O O . GLY A 1 92 ? 5.245 12.034 5.939 1.00 87.38 92 GLY A O 1
ATOM 645 N N . HIS A 1 93 ? 3.808 10.464 5.249 1.00 90.88 93 HIS A N 1
ATOM 646 C CA . HIS A 1 93 ? 2.814 11.420 4.758 1.00 90.88 93 HIS A CA 1
ATOM 647 C C . HIS A 1 93 ? 2.276 12.337 5.870 1.00 90.88 93 HIS A C 1
ATOM 649 O O . HIS A 1 93 ? 1.962 13.501 5.618 1.00 90.88 93 HIS A O 1
ATOM 655 N N . PHE A 1 94 ? 2.178 11.835 7.105 1.00 91.50 94 PHE A N 1
ATOM 656 C CA . PHE A 1 94 ? 1.652 12.595 8.245 1.00 91.50 94 PHE A CA 1
ATOM 657 C C . PHE A 1 94 ? 2.716 13.067 9.248 1.00 91.50 94 PHE A C 1
ATOM 659 O O . PHE A 1 94 ? 2.348 13.357 10.392 1.00 91.50 94 PHE A O 1
ATOM 666 N N . GLU A 1 95 ? 3.986 13.203 8.836 1.00 87.00 95 GLU A N 1
ATOM 667 C CA . GLU A 1 95 ? 5.121 13.562 9.712 1.00 87.00 95 GLU A CA 1
ATOM 668 C C . GLU A 1 95 ? 4.810 14.718 10.685 1.00 87.00 95 GLU A C 1
ATOM 670 O O . GLU A 1 95 ? 4.942 14.587 11.903 1.00 87.00 95 GLU A O 1
ATOM 675 N N . ASP A 1 96 ? 4.269 15.820 10.166 1.00 87.69 96 ASP A N 1
ATOM 676 C CA . ASP A 1 96 ? 4.032 17.039 10.950 1.00 87.69 96 ASP A CA 1
ATOM 677 C C . ASP A 1 96 ? 2.701 17.058 11.725 1.00 87.69 96 ASP A C 1
ATOM 679 O O . ASP A 1 96 ? 2.443 17.962 12.522 1.00 87.69 96 ASP A O 1
ATOM 683 N N . SER A 1 97 ? 1.814 16.089 11.487 1.00 84.12 97 SER A N 1
ATOM 684 C CA . SER A 1 97 ? 0.395 16.192 11.877 1.00 84.12 97 SER A CA 1
ATOM 685 C C . SER A 1 97 ? -0.057 15.200 12.949 1.00 84.12 97 SER A C 1
ATOM 687 O O . SER A 1 97 ? -1.208 15.276 13.379 1.00 84.12 97 SER A O 1
ATOM 689 N N . LYS A 1 98 ? 0.854 14.334 13.425 1.00 81.75 98 LYS A N 1
ATOM 690 C CA . LYS A 1 98 ? 0.590 13.197 14.330 1.00 81.75 98 LYS A CA 1
ATOM 691 C C . LYS A 1 98 ? -0.424 12.213 13.736 1.00 81.75 98 LYS A C 1
ATOM 693 O O . LYS A 1 98 ? -1.618 12.483 13.692 1.00 81.75 98 LYS A O 1
ATOM 698 N N . GLY A 1 99 ? 0.057 11.048 13.317 1.00 90.00 99 GLY A N 1
ATOM 699 C CA . GLY A 1 99 ? -0.755 9.968 12.758 1.00 90.00 99 GLY A CA 1
ATOM 700 C C . GLY A 1 99 ? -0.735 8.699 13.607 1.00 90.00 99 GLY A C 1
ATOM 701 O O . GLY A 1 99 ? 0.072 8.543 14.523 1.00 90.00 99 GLY A O 1
ATOM 702 N N . ASP A 1 100 ? -1.640 7.788 13.281 1.00 95.19 100 ASP A N 1
ATOM 703 C CA . ASP A 1 100 ? -1.621 6.397 13.713 1.00 95.19 100 ASP A CA 1
ATOM 704 C C . ASP A 1 100 ? -1.100 5.513 12.572 1.00 95.19 100 ASP A C 1
ATOM 706 O O . ASP A 1 100 ? -1.267 5.838 11.396 1.00 95.19 100 ASP A O 1
ATOM 710 N N . HIS A 1 101 ? -0.578 4.335 12.903 1.00 96.38 101 HIS A N 1
ATOM 711 C CA . HIS A 1 101 ? -0.317 3.283 11.924 1.00 96.38 101 HIS A CA 1
ATOM 712 C C . HIS A 1 101 ? -1.351 2.167 12.045 1.00 96.38 101 HIS A C 1
ATOM 714 O O . HIS A 1 101 ? -1.470 1.526 13.090 1.00 96.38 101 HIS A O 1
ATOM 720 N N . TYR A 1 102 ? -2.086 1.911 10.965 1.00 96.69 102 TYR A N 1
ATOM 721 C CA . TYR A 1 102 ? -3.025 0.796 10.861 1.00 96.69 102 TYR A CA 1
ATOM 722 C C . TYR A 1 102 ? -2.306 -0.372 10.192 1.00 96.69 102 TYR A C 1
ATOM 724 O O . TYR A 1 102 ? -1.931 -0.291 9.019 1.00 96.69 102 TYR A O 1
ATOM 732 N N . LYS A 1 103 ? -2.106 -1.460 10.937 1.00 95.81 103 LYS A N 1
ATOM 733 C CA . LYS A 1 103 ? -1.364 -2.635 10.475 1.00 95.81 103 LYS A CA 1
ATOM 734 C C . LYS A 1 103 ? -2.301 -3.753 10.035 1.00 95.81 103 LYS A C 1
ATOM 736 O O . LYS A 1 103 ? -3.210 -4.133 10.768 1.00 95.81 103 LYS A O 1
ATOM 741 N N . TYR A 1 104 ? -2.025 -4.301 8.856 1.00 93.75 104 TYR A N 1
ATOM 742 C CA . TYR A 1 104 ? -2.679 -5.482 8.291 1.00 93.75 104 TYR A CA 1
ATOM 743 C C . TYR A 1 104 ? -1.587 -6.514 7.990 1.00 93.75 104 TYR A C 1
ATOM 745 O O . TYR A 1 104 ? -0.937 -6.487 6.941 1.00 93.75 104 TYR A O 1
ATOM 753 N N . GLY A 1 105 ? -1.318 -7.387 8.956 1.00 93.00 105 GLY A N 1
ATOM 754 C CA . GLY A 1 105 ? -0.112 -8.198 9.020 1.00 93.00 105 GLY A CA 1
ATOM 755 C C . GLY A 1 105 ? 1.133 -7.314 9.074 1.00 93.00 105 GLY A C 1
ATOM 756 O O . GLY A 1 105 ? 1.299 -6.489 9.967 1.00 93.00 105 GLY A O 1
ATOM 757 N N . THR A 1 106 ? 2.016 -7.483 8.097 1.00 93.38 106 THR A N 1
ATOM 758 C CA . THR A 1 106 ? 3.2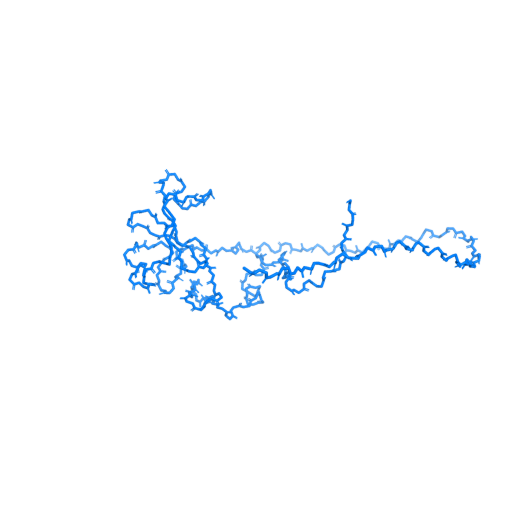35 -6.672 7.936 1.00 93.38 106 THR A CA 1
ATOM 759 C C . THR A 1 106 ? 3.041 -5.468 7.013 1.00 93.38 106 THR A C 1
ATOM 761 O O . THR A 1 106 ? 4.005 -4.769 6.721 1.00 93.38 106 THR A O 1
ATOM 764 N N . SER A 1 107 ? 1.831 -5.266 6.496 1.00 94.12 107 SER A N 1
ATOM 765 C CA . SER A 1 107 ? 1.482 -4.078 5.719 1.00 94.12 107 SER A CA 1
ATOM 766 C C . SER A 1 107 ? 0.993 -2.976 6.652 1.00 94.12 107 SER A C 1
ATOM 768 O O . SER A 1 107 ? 0.434 -3.259 7.713 1.00 94.12 107 SER A O 1
ATOM 770 N N . LEU A 1 108 ? 1.184 -1.726 6.249 1.00 94.50 108 LEU A N 1
ATOM 771 C CA . LEU A 1 108 ? 0.943 -0.547 7.064 1.00 94.50 108 LEU A CA 1
ATOM 772 C C . LEU A 1 108 ? 0.328 0.574 6.231 1.00 94.50 108 LEU A C 1
ATOM 774 O O . LEU A 1 108 ? 0.791 0.884 5.132 1.00 94.50 108 LEU A O 1
ATOM 778 N N . PHE A 1 109 ? -0.684 1.206 6.813 1.00 95.81 109 PHE A N 1
ATOM 779 C CA . PHE A 1 109 ? -1.249 2.463 6.348 1.00 95.81 109 PHE A CA 1
ATOM 780 C C . PHE A 1 109 ? -1.025 3.528 7.414 1.00 95.81 109 PHE A C 1
ATOM 782 O O . PHE A 1 109 ? -1.287 3.285 8.595 1.00 95.81 109 PHE A O 1
ATOM 789 N N . GLU A 1 110 ? -0.571 4.702 6.995 1.00 96.69 110 GLU A N 1
ATOM 790 C CA . GLU A 1 110 ? -0.571 5.884 7.843 1.00 96.69 110 GLU A CA 1
ATOM 791 C C . GLU A 1 110 ? -1.987 6.459 7.887 1.00 96.69 110 GLU A C 1
ATOM 793 O O . GLU A 1 110 ? -2.664 6.531 6.861 1.00 96.69 110 GLU A O 1
ATOM 798 N N . VAL A 1 111 ? -2.465 6.850 9.066 1.00 96.94 111 VAL A N 1
ATOM 799 C CA . VAL A 1 111 ? -3.834 7.334 9.259 1.00 96.94 111 VAL A CA 1
ATOM 800 C C . VAL A 1 111 ? -3.834 8.596 10.107 1.00 96.94 111 VAL A C 1
ATOM 802 O O . VAL A 1 111 ? -3.371 8.584 11.243 1.00 96.94 111 VAL A O 1
ATOM 805 N N . ASN A 1 112 ? -4.442 9.667 9.600 1.00 95.88 112 ASN A N 1
ATOM 806 C CA . ASN A 1 112 ? -4.737 10.868 10.375 1.00 95.88 112 ASN A CA 1
ATOM 807 C C . ASN A 1 112 ? -6.234 11.189 10.277 1.00 95.88 112 ASN A C 1
ATOM 809 O O . ASN A 1 112 ? -6.745 11.666 9.260 1.00 95.88 112 ASN A O 1
ATOM 813 N N . GLY A 1 113 ? -6.971 10.866 11.343 1.00 94.06 113 GLY A N 1
ATOM 814 C CA . GLY A 1 113 ? -8.415 11.071 11.414 1.00 94.06 113 GLY A CA 1
ATOM 815 C C . GLY A 1 113 ? -9.167 10.345 10.294 1.00 94.06 113 GLY A C 1
ATOM 816 O O . GLY A 1 113 ? -9.385 9.134 10.356 1.00 94.06 113 GLY A O 1
ATOM 817 N N . LYS A 1 114 ? -9.617 11.105 9.289 1.00 96.62 114 LYS A N 1
ATOM 818 C CA . LYS A 1 114 ? -10.404 10.594 8.154 1.00 96.62 114 LYS A CA 1
ATOM 819 C C . LYS A 1 114 ? -9.557 10.177 6.954 1.00 96.62 114 LYS A C 1
ATOM 821 O O . LYS A 1 114 ? -10.117 9.574 6.042 1.00 96.62 114 LYS A O 1
ATOM 826 N N . GLN A 1 115 ? -8.274 10.521 6.931 1.00 97.00 115 GLN A N 1
ATOM 827 C CA . GLN A 1 115 ? -7.373 10.230 5.821 1.00 97.00 115 GLN A CA 1
ATOM 828 C C . GLN A 1 115 ? -6.530 9.001 6.141 1.00 97.00 115 GLN A C 1
ATOM 830 O O . GLN A 1 115 ? -6.059 8.850 7.268 1.00 97.00 115 GLN A O 1
ATOM 835 N N . ALA A 1 116 ? -6.331 8.151 5.140 1.00 97.06 116 ALA A N 1
ATOM 836 C CA . ALA A 1 116 ? -5.436 7.013 5.202 1.00 97.06 116 ALA A CA 1
ATOM 837 C C . ALA A 1 116 ? -4.573 6.962 3.939 1.00 97.06 116 ALA A C 1
ATOM 839 O O . ALA A 1 116 ? -5.082 7.128 2.829 1.00 97.06 116 ALA A O 1
ATOM 840 N N . VAL A 1 117 ? -3.279 6.720 4.111 1.00 96.12 117 VAL A N 1
ATOM 841 C CA . VAL A 1 117 ? -2.290 6.687 3.032 1.00 96.12 117 VAL A CA 1
ATOM 842 C C . VAL A 1 117 ? -1.504 5.388 3.116 1.00 96.12 117 VAL A C 1
ATOM 844 O O . VAL A 1 117 ? -1.154 4.922 4.201 1.00 96.12 117 VAL A O 1
ATOM 847 N N . MET A 1 118 ? -1.268 4.759 1.968 1.00 94.44 118 MET A N 1
ATOM 848 C CA . MET A 1 118 ? -0.444 3.554 1.900 1.00 94.44 118 MET A CA 1
ATOM 849 C C . MET A 1 118 ? 1.009 3.881 2.271 1.00 94.44 118 MET A C 1
ATOM 851 O O . MET A 1 118 ? 1.641 4.689 1.599 1.00 94.44 118 MET A O 1
ATOM 855 N N . GLY A 1 119 ? 1.544 3.197 3.285 1.00 92.25 119 GLY A N 1
ATOM 856 C CA . GLY A 1 119 ? 2.965 3.252 3.635 1.00 92.25 119 GLY A CA 1
ATOM 857 C C . GLY A 1 119 ? 3.701 2.024 3.103 1.00 92.25 119 GLY A C 1
ATOM 858 O O . GLY A 1 119 ? 4.275 2.034 2.016 1.00 92.25 119 GLY A O 1
ATOM 859 N N . VAL A 1 120 ? 3.633 0.922 3.854 1.00 91.69 120 VAL A N 1
ATOM 860 C CA . VAL A 1 120 ? 4.323 -0.335 3.525 1.00 91.69 120 VAL A CA 1
ATOM 861 C C . VAL A 1 120 ? 3.326 -1.383 3.044 1.00 91.69 120 VAL A C 1
ATOM 863 O O . VAL A 1 120 ? 2.327 -1.657 3.705 1.00 91.69 120 VAL A O 1
ATOM 866 N N . VAL A 1 121 ? 3.626 -2.046 1.927 1.00 91.44 121 VAL A N 1
ATOM 867 C CA . VAL A 1 121 ? 2.837 -3.182 1.432 1.00 91.44 121 VAL A CA 1
ATOM 868 C C . VAL A 1 121 ? 3.672 -4.447 1.462 1.00 91.44 121 VAL A C 1
ATOM 870 O O . VAL A 1 121 ? 4.745 -4.511 0.867 1.00 91.44 121 VAL A O 1
ATOM 873 N N . ASN A 1 122 ? 3.141 -5.483 2.107 1.00 91.06 122 ASN A N 1
ATOM 874 C CA . ASN A 1 122 ? 3.657 -6.834 1.983 1.00 91.06 122 ASN A CA 1
ATOM 875 C C . ASN A 1 122 ? 2.687 -7.718 1.196 1.00 91.06 122 ASN A C 1
ATOM 877 O O . ASN A 1 122 ? 1.559 -7.983 1.623 1.00 91.06 122 ASN A O 1
ATOM 881 N N . PHE A 1 123 ? 3.171 -8.221 0.065 1.00 90.00 123 PHE A N 1
ATOM 882 C CA . PHE A 1 123 ? 2.425 -9.107 -0.816 1.00 90.00 123 PHE A CA 1
ATOM 883 C C . PHE A 1 123 ? 2.380 -10.561 -0.331 1.00 90.00 123 PHE A C 1
ATOM 885 O O . PHE A 1 123 ? 1.501 -11.297 -0.757 1.00 90.00 123 PHE A O 1
ATOM 892 N N . SER A 1 124 ? 3.261 -10.984 0.584 1.00 87.00 124 SER A N 1
ATOM 893 C CA . SER A 1 124 ? 3.444 -12.397 0.968 1.00 87.00 124 SER A CA 1
ATOM 894 C C . SER A 1 124 ? 2.191 -13.086 1.514 1.00 87.00 124 SER A C 1
ATOM 896 O O . SER A 1 124 ? 2.084 -14.306 1.459 1.00 87.00 124 SER A O 1
ATOM 898 N N . SER A 1 125 ? 1.247 -12.312 2.049 1.00 83.25 125 SER A N 1
ATOM 899 C CA . SER A 1 125 ? -0.007 -12.830 2.599 1.00 83.25 125 SER A CA 1
ATOM 900 C C . SER A 1 125 ? -1.099 -13.069 1.551 1.00 83.25 125 SER A C 1
ATOM 902 O O . SER A 1 125 ? -2.141 -13.625 1.891 1.00 83.25 125 SER A O 1
ATOM 904 N N . GLY A 1 126 ? -0.930 -12.564 0.325 1.00 85.62 126 GLY A N 1
ATOM 905 C CA . GLY A 1 126 ? -1.962 -12.563 -0.716 1.00 85.62 126 GLY A CA 1
ATOM 906 C C . GLY A 1 126 ? -3.160 -11.646 -0.440 1.00 85.62 126 GLY A C 1
ATOM 907 O O . GLY A 1 126 ? -4.036 -11.515 -1.292 1.00 85.62 126 GLY A O 1
ATOM 908 N N . LYS A 1 127 ? -3.218 -10.986 0.728 1.00 84.06 127 LYS A N 1
ATOM 909 C CA . LYS A 1 127 ? -4.323 -10.087 1.105 1.00 84.06 127 LYS A CA 1
ATOM 910 C C . LYS A 1 127 ? -4.325 -8.781 0.318 1.00 84.06 127 LYS A C 1
ATOM 912 O O . LYS A 1 127 ? -5.384 -8.183 0.131 1.00 84.06 127 LYS A O 1
ATOM 917 N N . LEU A 1 128 ? -3.145 -8.308 -0.078 1.00 90.44 128 LEU A N 1
ATOM 918 C CA . LEU A 1 128 ? -2.978 -7.043 -0.779 1.00 90.44 128 LEU A CA 1
ATOM 919 C C . LEU A 1 128 ? -2.502 -7.283 -2.202 1.00 90.44 128 LEU A C 1
ATOM 921 O O . LEU A 1 128 ? -1.545 -8.016 -2.443 1.00 90.44 128 LEU A O 1
ATOM 925 N N . ARG A 1 129 ? -3.166 -6.593 -3.120 1.00 92.81 129 ARG A N 1
ATOM 926 C CA . ARG A 1 129 ? -2.811 -6.476 -4.523 1.00 92.81 129 ARG A CA 1
ATOM 927 C C . ARG A 1 129 ? -2.667 -5.000 -4.842 1.00 92.81 129 ARG A C 1
ATOM 929 O O . ARG A 1 129 ? -3.612 -4.233 -4.638 1.00 92.81 129 ARG A O 1
ATOM 936 N N . VAL A 1 130 ? -1.506 -4.614 -5.352 1.00 94.31 130 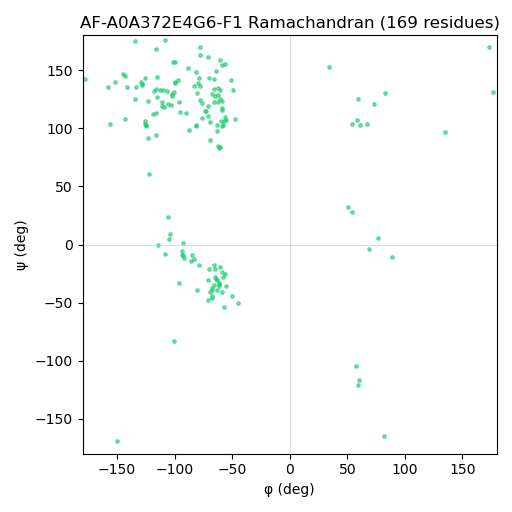VAL A N 1
ATOM 937 C CA . VAL A 1 130 ? -1.254 -3.246 -5.803 1.00 94.31 130 VAL A CA 1
ATOM 938 C C . VAL A 1 130 ? -1.395 -3.199 -7.316 1.00 94.31 130 VAL A C 1
ATOM 940 O O . VAL A 1 130 ? -0.966 -4.106 -8.018 1.00 94.31 130 VAL A O 1
ATOM 943 N N . THR A 1 131 ? -2.020 -2.155 -7.835 1.00 95.06 131 THR A N 1
ATOM 944 C CA . THR A 1 131 ? -2.079 -1.873 -9.265 1.00 95.06 131 THR A CA 1
ATOM 945 C C . THR A 1 131 ? -1.393 -0.544 -9.524 1.00 95.06 131 THR A C 1
ATOM 947 O O . THR A 1 131 ? -1.666 0.418 -8.814 1.00 95.06 131 THR A O 1
ATOM 950 N N . ILE A 1 132 ? -0.503 -0.496 -10.510 1.00 92.31 132 ILE A N 1
ATOM 951 C CA . ILE A 1 132 ? 0.198 0.713 -10.949 1.00 92.31 132 ILE A CA 1
ATOM 952 C C . ILE A 1 132 ? -0.059 0.860 -12.446 1.00 92.31 132 ILE A C 1
ATOM 954 O O . ILE A 1 132 ? 0.505 0.124 -13.257 1.00 92.31 132 ILE A O 1
ATOM 958 N N . GLY A 1 133 ? -0.973 1.758 -12.818 1.00 87.81 133 GLY A N 1
ATOM 959 C CA . GLY A 1 133 ? -1.476 1.816 -14.193 1.00 87.81 133 GLY A CA 1
ATOM 960 C C . GLY A 1 133 ? -2.148 0.495 -14.582 1.00 87.81 133 GLY A C 1
ATOM 961 O O . GLY A 1 133 ? -3.141 0.108 -13.974 1.00 87.81 133 GLY A O 1
ATOM 962 N N . GLU A 1 134 ? -1.596 -0.210 -15.569 1.00 86.06 134 GLU A N 1
ATOM 963 C CA . GLU A 1 134 ? -2.080 -1.532 -16.004 1.00 86.06 134 GLU A CA 1
ATOM 964 C C . GLU A 1 134 ? -1.370 -2.703 -15.301 1.00 86.06 134 GLU A C 1
ATOM 966 O O . GLU A 1 134 ? -1.778 -3.857 -15.438 1.00 86.06 134 GLU A O 1
ATOM 971 N N . GLN A 1 135 ? -0.302 -2.439 -14.542 1.00 89.88 135 GLN A N 1
ATOM 972 C CA . GLN A 1 135 ? 0.475 -3.485 -13.889 1.00 89.88 135 GLN A CA 1
ATOM 973 C C . GLN A 1 135 ? -0.156 -3.903 -12.570 1.00 89.88 135 GLN A C 1
ATOM 975 O O . GLN A 1 135 ? -0.492 -3.065 -11.738 1.00 89.88 135 GLN A O 1
ATOM 980 N N . VAL A 1 136 ? -0.210 -5.210 -12.336 1.00 93.31 136 VAL A N 1
ATOM 981 C CA . VAL A 1 136 ? -0.566 -5.794 -11.046 1.00 93.31 136 VAL A CA 1
ATOM 982 C C . VAL A 1 136 ? 0.700 -6.274 -10.340 1.00 93.31 136 VAL A C 1
ATOM 984 O O . VAL A 1 136 ? 1.513 -6.978 -10.933 1.00 93.31 136 VAL A O 1
ATOM 987 N N . LEU A 1 137 ? 0.853 -5.874 -9.080 1.00 93.19 137 LEU A N 1
ATOM 988 C CA . LEU A 1 137 ? 1.858 -6.351 -8.141 1.00 93.19 137 LEU A CA 1
ATOM 989 C C . LEU A 1 137 ? 1.166 -7.177 -7.052 1.00 93.19 137 LEU A C 1
ATOM 991 O O . LEU A 1 137 ? 0.266 -6.686 -6.359 1.00 93.19 137 LEU A O 1
ATOM 995 N N . ASP A 1 138 ? 1.582 -8.428 -6.907 1.00 93.44 138 ASP A N 1
ATOM 996 C CA . ASP A 1 138 ? 1.088 -9.357 -5.897 1.00 93.44 138 ASP A CA 1
ATOM 997 C C . ASP A 1 138 ? 2.171 -10.370 -5.485 1.00 93.44 138 ASP A C 1
ATOM 999 O O . ASP A 1 138 ? 3.353 -10.217 -5.792 1.00 93.44 138 ASP A O 1
ATOM 1003 N N . GLN A 1 139 ? 1.777 -11.400 -4.734 1.00 92.56 139 GLN A N 1
ATOM 1004 C CA . GLN A 1 139 ? 2.681 -12.426 -4.206 1.00 92.56 139 GLN A CA 1
ATOM 1005 C C . GLN A 1 139 ? 3.427 -13.231 -5.281 1.00 92.56 139 GLN A C 1
ATOM 1007 O O . GLN A 1 139 ? 4.435 -13.863 -4.972 1.00 92.56 139 GLN A O 1
ATOM 1012 N N . ASN A 1 140 ? 2.928 -13.236 -6.518 1.00 91.69 140 ASN A N 1
ATOM 1013 C CA . ASN A 1 140 ? 3.524 -13.943 -7.644 1.00 91.69 140 ASN A CA 1
ATOM 1014 C C . ASN A 1 140 ? 4.463 -13.047 -8.457 1.00 91.69 140 ASN A C 1
ATOM 1016 O O . ASN A 1 140 ? 5.168 -13.556 -9.326 1.00 91.69 140 ASN A O 1
ATOM 1020 N N . THR A 1 141 ? 4.490 -11.737 -8.191 1.00 89.81 141 THR A N 1
ATOM 1021 C CA . THR A 1 141 ? 5.353 -10.811 -8.919 1.00 89.81 141 THR A CA 1
ATOM 1022 C C . THR A 1 141 ? 6.824 -11.117 -8.663 1.00 89.81 141 THR A C 1
ATOM 1024 O O . THR A 1 141 ? 7.298 -11.198 -7.527 1.00 89.81 141 THR A O 1
ATOM 1027 N N . THR A 1 142 ? 7.570 -11.255 -9.749 1.00 88.50 142 THR A N 1
ATOM 1028 C CA . THR A 1 142 ? 8.993 -11.573 -9.746 1.00 88.50 142 THR A CA 1
ATOM 1029 C C . THR A 1 142 ? 9.842 -10.325 -9.942 1.00 88.50 142 THR A C 1
ATOM 1031 O O . THR A 1 142 ? 9.420 -9.327 -10.525 1.00 88.50 142 THR A O 1
ATOM 1034 N N . PHE A 1 143 ? 11.098 -10.388 -9.497 1.00 87.12 143 PHE A N 1
ATOM 1035 C CA . PHE A 1 143 ? 12.033 -9.290 -9.729 1.00 87.12 143 PHE A CA 1
ATOM 1036 C C . PHE A 1 143 ? 12.352 -9.088 -11.220 1.00 87.12 143 PHE A C 1
ATOM 1038 O O . PHE A 1 143 ? 12.632 -7.973 -11.652 1.00 87.12 143 PHE A O 1
ATOM 1045 N N . GLU A 1 144 ? 12.264 -10.154 -12.015 1.00 88.75 144 GLU A N 1
ATOM 1046 C CA . GLU A 1 144 ? 12.500 -10.094 -13.456 1.00 88.75 144 GLU A CA 1
ATOM 1047 C C . GLU A 1 144 ? 11.394 -9.322 -14.186 1.00 88.75 144 GLU A C 1
ATOM 1049 O O . GLU A 1 144 ? 11.687 -8.476 -15.026 1.00 88.75 144 GLU A O 1
ATOM 1054 N N . GLU A 1 145 ? 10.129 -9.513 -13.801 1.00 89.81 145 GLU A N 1
ATOM 1055 C CA . GLU A 1 145 ? 9.013 -8.711 -14.326 1.00 89.81 145 GLU A CA 1
ATOM 1056 C C . GLU A 1 145 ? 9.169 -7.219 -13.995 1.00 89.81 145 GLU A C 1
ATOM 1058 O O . GLU A 1 145 ? 8.827 -6.363 -14.814 1.00 89.81 145 GLU A O 1
ATOM 1063 N N . ILE A 1 146 ? 9.715 -6.889 -12.817 1.00 88.38 146 ILE A N 1
ATOM 1064 C CA . ILE A 1 146 ? 10.028 -5.502 -12.445 1.00 88.38 146 ILE A CA 1
ATOM 1065 C C . ILE A 1 146 ? 11.160 -4.947 -13.314 1.00 88.38 146 ILE A C 1
ATOM 1067 O O . ILE A 1 146 ? 11.016 -3.852 -13.853 1.00 88.38 146 ILE A O 1
ATOM 1071 N N . ARG A 1 147 ? 12.251 -5.702 -13.511 1.00 89.06 147 ARG A N 1
ATOM 1072 C CA . ARG A 1 147 ? 13.377 -5.300 -14.376 1.00 89.06 147 ARG A CA 1
ATOM 1073 C C . ARG A 1 147 ? 12.963 -5.038 -15.815 1.00 89.06 147 ARG A C 1
ATOM 1075 O O . ARG A 1 147 ? 13.446 -4.087 -16.415 1.00 89.06 147 ARG A O 1
ATOM 1082 N N . GLN A 1 148 ? 12.086 -5.866 -16.374 1.00 88.94 148 GLN A N 1
ATOM 1083 C CA . GLN A 1 148 ? 11.624 -5.697 -17.753 1.00 88.94 148 GLN A CA 1
ATOM 1084 C C . GLN A 1 148 ? 10.839 -4.398 -17.950 1.00 88.94 148 GLN A C 1
ATOM 1086 O O . GLN A 1 148 ? 10.850 -3.834 -19.042 1.00 88.94 148 GLN A O 1
ATOM 1091 N N . ARG A 1 149 ? 10.154 -3.925 -16.905 1.00 86.19 149 ARG A N 1
ATOM 1092 C CA . ARG A 1 149 ? 9.291 -2.744 -16.979 1.00 86.19 149 ARG A CA 1
ATOM 1093 C C . ARG A 1 149 ? 9.963 -1.458 -16.522 1.00 86.19 149 ARG A C 1
ATOM 1095 O O . ARG A 1 149 ? 9.664 -0.407 -17.077 1.00 86.19 149 ARG A O 1
ATOM 1102 N N . TYR A 1 150 ? 10.857 -1.558 -15.546 1.00 88.88 150 TYR A N 1
ATOM 1103 C CA . TYR A 1 150 ? 11.644 -0.446 -15.024 1.00 88.88 150 TYR A CA 1
ATOM 1104 C C . TYR A 1 150 ? 13.149 -0.744 -15.155 1.00 88.88 150 TYR A C 1
ATOM 1106 O O . TYR A 1 150 ? 13.850 -0.882 -14.143 1.00 88.88 150 TYR A O 1
ATOM 1114 N N . PRO A 1 151 ? 13.658 -0.952 -16.386 1.00 89.62 151 PRO A N 1
ATOM 1115 C CA . PRO A 1 151 ? 15.041 -1.355 -16.615 1.00 89.62 151 PRO A CA 1
ATOM 1116 C C . PRO A 1 151 ? 16.060 -0.339 -16.101 1.00 89.62 151 PRO A C 1
ATOM 1118 O O . PRO A 1 151 ? 17.118 -0.751 -15.625 1.00 89.62 151 PRO A O 1
ATOM 1121 N N . GLN A 1 152 ? 15.762 0.963 -16.149 1.00 90.62 152 GLN A N 1
ATOM 1122 C CA . GLN A 1 152 ? 16.672 1.979 -15.617 1.00 90.62 152 GLN A CA 1
ATOM 1123 C C . GLN A 1 152 ? 16.705 1.931 -14.090 1.00 90.62 152 GLN A C 1
ATOM 1125 O O . GLN A 1 152 ? 17.789 1.845 -13.508 1.00 90.62 152 GLN A O 1
ATOM 1130 N N . ALA A 1 153 ? 15.539 1.894 -13.437 1.00 86.88 153 ALA A N 1
ATOM 1131 C CA . ALA A 1 153 ? 15.443 1.827 -11.980 1.00 86.88 153 ALA A CA 1
ATOM 1132 C C . ALA A 1 153 ? 16.045 0.530 -11.408 1.00 86.88 153 ALA A C 1
ATOM 1134 O O . ALA A 1 153 ? 16.589 0.522 -10.304 1.00 86.88 153 ALA A O 1
ATOM 1135 N N . ALA A 1 154 ? 15.983 -0.569 -12.163 1.00 88.50 154 ALA A N 1
ATOM 1136 C CA . ALA A 1 154 ? 16.483 -1.869 -11.732 1.00 88.50 154 ALA A CA 1
ATOM 1137 C C . ALA A 1 154 ? 17.931 -2.177 -12.170 1.00 88.50 154 ALA A C 1
ATOM 1139 O O . ALA A 1 154 ? 18.483 -3.195 -11.741 1.00 88.50 154 ALA A O 1
ATOM 1140 N N . SER A 1 155 ? 18.560 -1.315 -12.979 1.00 85.50 155 SER A N 1
ATOM 1141 C CA . SER A 1 155 ? 19.888 -1.534 -13.586 1.00 85.50 155 SER A CA 1
ATOM 1142 C C . SER A 1 155 ? 21.021 -1.786 -12.577 1.00 85.50 155 SER A C 1
ATOM 1144 O O . SER A 1 155 ? 21.970 -2.505 -12.883 1.00 85.50 155 SER A O 1
ATOM 1146 N N . GLY A 1 156 ? 20.906 -1.256 -11.355 1.00 80.19 156 GLY A N 1
ATOM 1147 C CA . GLY A 1 156 ? 21.873 -1.449 -10.264 1.00 80.19 156 GLY A CA 1
ATOM 1148 C C . GLY A 1 156 ? 21.422 -2.409 -9.158 1.00 80.19 156 GLY A C 1
ATOM 1149 O O . GLY A 1 156 ? 22.108 -2.551 -8.145 1.00 80.19 156 GLY A O 1
ATOM 1150 N N . VAL A 1 157 ? 20.262 -3.055 -9.299 1.00 81.75 157 VAL A N 1
ATOM 1151 C CA . VAL A 1 157 ? 19.650 -3.828 -8.212 1.00 81.75 157 VAL A CA 1
ATOM 1152 C C . VAL A 1 157 ? 20.002 -5.314 -8.324 1.00 81.75 157 VAL A C 1
ATOM 1154 O O . VAL A 1 157 ? 19.708 -5.997 -9.312 1.00 81.75 157 VAL A O 1
ATOM 1157 N N . THR A 1 158 ? 20.610 -5.840 -7.259 1.00 74.56 158 THR A N 1
ATOM 1158 C CA . THR A 1 158 ? 20.986 -7.256 -7.141 1.00 74.56 158 THR A CA 1
ATOM 1159 C C . THR A 1 158 ? 20.000 -8.001 -6.246 1.00 74.56 158 THR A C 1
ATOM 1161 O O . THR A 1 158 ? 19.779 -7.598 -5.104 1.00 74.56 158 THR A O 1
ATOM 1164 N N . ASP A 1 159 ? 19.454 -9.125 -6.724 1.00 72.44 159 ASP A N 1
ATOM 1165 C CA . ASP A 1 159 ? 18.631 -10.004 -5.886 1.00 72.44 159 ASP A CA 1
ATOM 1166 C C . ASP A 1 159 ? 19.521 -10.715 -4.855 1.00 72.44 159 ASP A C 1
ATOM 1168 O O . ASP A 1 159 ? 20.330 -11.583 -5.194 1.00 72.44 159 ASP A O 1
ATOM 1172 N N . ARG A 1 160 ? 19.369 -10.352 -3.576 1.00 66.94 160 ARG A N 1
ATOM 1173 C CA . ARG A 1 160 ? 20.117 -10.972 -2.471 1.00 66.94 160 ARG A CA 1
ATOM 1174 C C . ARG A 1 160 ? 19.788 -12.450 -2.266 1.00 66.94 160 ARG A C 1
ATOM 1176 O O . ARG A 1 160 ? 20.618 -13.157 -1.708 1.00 66.94 160 ARG A O 1
ATOM 1183 N N . ARG A 1 161 ? 18.639 -12.946 -2.737 1.00 65.62 161 ARG A N 1
ATOM 1184 C CA . ARG A 1 161 ? 18.285 -14.375 -2.645 1.00 65.62 161 ARG A CA 1
ATOM 1185 C C . ARG A 1 161 ? 19.133 -15.248 -3.566 1.00 65.62 161 ARG A C 1
ATOM 1187 O O . ARG A 1 161 ? 19.243 -16.442 -3.322 1.00 65.62 161 ARG A O 1
ATOM 1194 N N . ASN A 1 162 ? 19.735 -14.652 -4.596 1.00 53.34 162 ASN A N 1
ATOM 1195 C CA . ASN A 1 162 ? 20.610 -15.342 -5.541 1.00 53.34 162 ASN A CA 1
ATOM 1196 C C . ASN A 1 162 ? 22.101 -15.035 -5.302 1.00 53.34 162 ASN A C 1
ATOM 1198 O O . ASN A 1 162 ? 22.957 -15.408 -6.102 1.00 53.34 162 ASN A O 1
ATOM 1202 N N . GLN A 1 163 ? 22.436 -14.362 -4.195 1.00 53.97 163 GLN A N 1
ATOM 1203 C CA . GLN A 1 163 ? 23.821 -14.273 -3.756 1.00 53.97 163 GLN A CA 1
ATOM 1204 C C . GLN A 1 163 ? 24.175 -15.558 -3.010 1.00 53.97 163 GLN A C 1
ATOM 1206 O O . GLN A 1 163 ? 23.855 -15.734 -1.836 1.00 53.97 163 GLN A O 1
ATOM 1211 N N . THR A 1 164 ? 24.897 -16.451 -3.685 1.00 50.00 164 THR A N 1
ATOM 1212 C CA . THR A 1 164 ? 25.794 -17.352 -2.957 1.00 50.00 164 THR A CA 1
ATOM 1213 C C . THR A 1 164 ? 26.765 -16.437 -2.213 1.00 50.00 164 THR A C 1
ATOM 1215 O O . THR A 1 164 ? 27.458 -15.662 -2.869 1.00 50.00 164 THR A O 1
ATOM 1218 N N . MET A 1 165 ? 26.763 -16.444 -0.874 1.00 43.00 165 MET A N 1
ATOM 1219 C CA . MET A 1 165 ? 27.667 -15.619 -0.062 1.00 43.00 165 MET A CA 1
ATOM 1220 C C . MET A 1 165 ? 29.126 -16.008 -0.338 1.00 43.00 165 MET A C 1
ATOM 1222 O O . MET A 1 165 ? 29.726 -16.831 0.348 1.00 43.00 165 MET A O 1
ATOM 1226 N N . GLY A 1 166 ? 29.694 -15.431 -1.392 1.00 46.16 166 GLY A N 1
ATOM 1227 C CA . GLY A 1 166 ? 31.097 -15.515 -1.732 1.00 46.16 166 GLY A CA 1
ATOM 1228 C C . GLY A 1 166 ? 31.872 -14.498 -0.910 1.00 46.16 166 GLY A C 1
ATOM 1229 O O . GLY A 1 166 ? 31.886 -13.323 -1.251 1.00 46.16 166 GLY A O 1
ATOM 1230 N N . LYS A 1 167 ? 32.547 -15.002 0.126 1.00 40.81 167 LYS A N 1
ATOM 1231 C CA . LYS A 1 167 ? 33.596 -14.352 0.930 1.00 40.81 167 LYS A CA 1
ATOM 1232 C C . LYS A 1 167 ? 33.162 -13.168 1.803 1.00 40.81 167 LYS A C 1
ATOM 1234 O O . LYS A 1 167 ? 33.088 -12.021 1.381 1.00 40.81 167 LYS A O 1
ATOM 1239 N N . THR A 1 168 ? 33.057 -13.471 3.093 1.00 40.31 168 THR A N 1
ATOM 1240 C CA . THR A 1 168 ? 33.370 -12.565 4.199 1.00 40.31 168 THR A CA 1
ATOM 1241 C C . THR A 1 168 ? 34.724 -11.890 3.948 1.00 40.31 168 THR A C 1
ATOM 1243 O O . THR A 1 168 ? 35.764 -12.542 4.051 1.00 40.31 168 THR A O 1
ATOM 1246 N N . SER A 1 169 ? 34.732 -10.597 3.621 1.00 40.88 169 SER A N 1
ATOM 1247 C CA . SER A 1 169 ? 35.925 -9.769 3.816 1.00 40.88 169 SER A CA 1
ATOM 1248 C C . SER A 1 169 ? 36.076 -9.533 5.311 1.00 40.88 169 SER A C 1
ATOM 1250 O O . SER A 1 169 ? 35.213 -8.918 5.935 1.00 40.88 169 SER A O 1
ATOM 1252 N N . GLN A 1 170 ? 37.152 -10.069 5.879 1.00 33.34 170 GLN A N 1
ATOM 1253 C CA . GLN A 1 170 ? 37.622 -9.652 7.191 1.00 33.34 170 GLN A CA 1
ATOM 1254 C C . GLN A 1 170 ? 38.131 -8.212 7.082 1.00 33.34 170 GLN A C 1
ATOM 1256 O O . GLN A 1 170 ? 38.926 -7.909 6.190 1.00 33.34 170 GLN A O 1
ATOM 1261 N N . VAL A 1 171 ? 37.659 -7.355 7.984 1.00 38.12 171 VAL A N 1
ATOM 1262 C CA . VAL A 1 171 ? 38.373 -6.157 8.434 1.00 38.12 171 VAL A CA 1
ATOM 1263 C C . VAL A 1 171 ? 38.608 -6.341 9.922 1.00 38.12 171 VAL A C 1
ATOM 1265 O O . VAL A 1 171 ? 37.642 -6.770 10.596 1.00 38.12 171 VAL A O 1
#

Solvent-accessible surface area (backbone atoms only — not comparable to full-atom values): 11420 Å² total; per-residue (Å²): 134,89,79,92,85,85,86,82,91,89,80,89,82,89,78,91,80,88,78,89,80,82,86,85,84,88,78,96,73,82,91,76,89,74,79,74,78,80,71,80,78,75,74,75,75,80,71,81,66,77,82,89,76,83,62,61,88,44,30,22,51,77,80,39,52,39,69,38,41,37,67,58,50,37,70,74,71,44,79,58,80,42,74,43,75,71,47,58,49,92,91,40,97,44,51,94,71,64,13,26,30,41,21,56,81,85,16,35,28,42,31,49,89,62,39,27,33,72,68,45,84,49,28,86,77,64,81,44,38,39,29,51,71,92,45,75,44,41,64,82,61,49,73,65,65,48,34,76,74,37,46,76,82,38,68,84,65,75,66,71,91,76,51,76,90,77,72,88,78,85,128

Mean predicted aligned error: 16.5 Å